Protein AF-A0A310S3N5-F1 (afdb_monomer)

Solvent-accessible surface area (backbone atoms only — not comparable to full-atom values): 8544 Å² total; per-residue (Å²): 114,76,67,60,58,54,49,52,55,50,52,52,53,50,52,51,54,50,50,56,51,48,42,62,56,43,13,56,54,46,36,53,49,52,54,50,50,43,53,47,49,36,51,42,56,49,52,58,71,75,49,80,93,47,80,64,48,57,53,43,51,53,49,50,50,51,54,50,51,53,51,50,51,54,22,48,54,30,35,52,52,25,57,54,40,59,46,48,44,56,60,60,66,75,44,83,53,84,84,48,56,74,72,53,45,52,56,49,50,54,48,37,62,58,40,67,53,72,59,68,37,22,32,64,78,77,42,66,32,31,69,68,48,54,54,49,50,53,52,50,30,52,50,54,43,52,50,54,54,51,51,56,53,56,61,74,77,108

Mean predicted aligned error: 9.53 Å

Structure (mmCIF, N/CA/C/O backbone):
data_AF-A0A310S3N5-F1
#
_entry.id   AF-A0A310S3N5-F1
#
loop_
_atom_site.group_PDB
_atom_site.id
_atom_site.type_symbol
_atom_site.label_atom_id
_atom_site.label_alt_id
_atom_site.label_comp_id
_atom_site.label_asym_id
_atom_site.label_entity_id
_atom_site.label_seq_id
_atom_site.pdbx_PDB_ins_code
_atom_site.Cartn_x
_atom_site.Cartn_y
_atom_site.Cartn_z
_atom_site.occupancy
_atom_site.B_iso_or_equiv
_atom_site.auth_seq_id
_atom_site.auth_comp_id
_atom_site.auth_asym_id
_atom_site.auth_atom_id
_atom_site.pdbx_PDB_model_num
ATOM 1 N N . MET A 1 1 ? 30.200 -9.535 -25.594 1.00 51.66 1 MET A N 1
ATOM 2 C CA . MET A 1 1 ? 29.357 -8.331 -25.401 1.00 51.66 1 MET A CA 1
ATOM 3 C C . MET A 1 1 ? 27.865 -8.582 -25.659 1.00 51.66 1 MET A C 1
ATOM 5 O O . MET A 1 1 ? 27.081 -8.385 -24.742 1.00 51.66 1 MET A O 1
ATOM 9 N N . ASN A 1 2 ? 27.454 -9.127 -26.816 1.00 59.78 2 ASN A N 1
ATOM 10 C CA . ASN A 1 2 ? 26.031 -9.404 -27.125 1.00 59.78 2 ASN A CA 1
ATOM 11 C C . ASN A 1 2 ? 25.315 -10.404 -26.187 1.00 59.78 2 ASN A C 1
ATOM 13 O O . ASN A 1 2 ? 24.087 -10.390 -26.097 1.00 59.78 2 ASN A O 1
ATOM 17 N N . GLY A 1 3 ? 26.053 -11.282 -25.499 1.00 67.44 3 GLY A N 1
ATOM 18 C CA . GLY A 1 3 ? 25.481 -12.250 -24.553 1.00 67.44 3 GLY A CA 1
ATOM 19 C C . GLY A 1 3 ? 24.938 -11.611 -23.271 1.00 67.44 3 GLY A C 1
ATOM 20 O O . GLY A 1 3 ? 23.849 -11.969 -22.828 1.00 67.44 3 GLY A O 1
ATOM 21 N N . GLU A 1 4 ? 25.648 -10.626 -22.718 1.00 69.81 4 GLU A N 1
ATOM 22 C CA . GLU A 1 4 ? 25.277 -9.964 -21.458 1.00 69.81 4 GLU A CA 1
ATOM 23 C C . GLU A 1 4 ? 24.069 -9.035 -21.643 1.00 69.81 4 GLU A C 1
ATOM 25 O O . GLU A 1 4 ? 23.113 -9.099 -20.873 1.00 69.81 4 GLU A O 1
ATOM 30 N N . MET A 1 5 ? 24.016 -8.277 -22.744 1.00 66.62 5 MET A N 1
ATOM 31 C CA . MET A 1 5 ? 22.857 -7.428 -23.071 1.00 66.62 5 MET A CA 1
ATOM 32 C C . MET A 1 5 ? 21.569 -8.249 -23.254 1.00 66.62 5 MET A C 1
ATOM 34 O O . MET A 1 5 ? 20.495 -7.856 -22.793 1.00 66.62 5 MET A O 1
ATOM 38 N N . LYS A 1 6 ? 21.667 -9.440 -23.868 1.00 68.75 6 LYS A N 1
ATOM 39 C CA . LYS A 1 6 ? 20.529 -10.365 -24.001 1.00 68.75 6 LYS A CA 1
ATOM 40 C C . LYS A 1 6 ? 20.044 -10.895 -22.647 1.00 68.75 6 LYS A C 1
ATOM 42 O O . LYS A 1 6 ? 18.835 -11.070 -22.483 1.00 68.75 6 LYS A O 1
ATOM 47 N N . LYS A 1 7 ? 20.942 -11.130 -21.682 1.00 76.62 7 LYS A N 1
ATOM 48 C CA . LYS A 1 7 ? 20.565 -11.524 -20.312 1.00 76.62 7 LYS A CA 1
ATOM 49 C C . LYS A 1 7 ? 19.819 -10.395 -19.604 1.00 76.62 7 LYS A C 1
ATOM 51 O O . LYS A 1 7 ? 18.739 -10.645 -19.076 1.00 76.62 7 LYS A O 1
ATOM 56 N N . ILE A 1 8 ? 20.327 -9.161 -19.671 1.00 73.12 8 ILE A N 1
ATOM 57 C CA . ILE A 1 8 ? 19.700 -7.983 -19.043 1.00 73.12 8 ILE A CA 1
ATOM 58 C C . ILE A 1 8 ? 18.277 -7.781 -19.575 1.00 73.12 8 ILE A C 1
ATOM 60 O O . ILE A 1 8 ? 17.334 -7.696 -18.792 1.00 73.12 8 ILE A O 1
ATOM 64 N N . CYS A 1 9 ? 18.082 -7.819 -20.896 1.00 69.56 9 CYS A N 1
ATOM 65 C CA . CYS A 1 9 ? 16.747 -7.688 -21.488 1.00 69.56 9 CYS A CA 1
ATOM 66 C C . CYS A 1 9 ? 15.784 -8.803 -21.054 1.00 69.56 9 CYS A C 1
ATOM 68 O O . CYS A 1 9 ? 14.599 -8.550 -20.833 1.00 69.56 9 CYS A O 1
ATOM 70 N N . ARG A 1 10 ? 16.279 -10.042 -20.927 1.00 74.00 10 ARG A N 1
ATOM 71 C CA . ARG A 1 10 ? 15.470 -11.170 -20.452 1.00 74.00 10 ARG A CA 1
ATOM 72 C C . ARG A 1 10 ? 15.057 -10.973 -18.996 1.00 74.00 10 ARG A C 1
ATOM 74 O O . ARG A 1 10 ? 13.880 -11.140 -18.691 1.00 74.00 10 ARG A O 1
ATOM 81 N N . HIS A 1 11 ? 15.986 -10.579 -18.127 1.00 79.44 11 HIS A N 1
ATOM 82 C CA . HIS A 1 11 ? 15.685 -10.277 -16.727 1.00 79.44 11 HIS A CA 1
ATOM 83 C C . HIS A 1 11 ? 14.662 -9.155 -16.604 1.00 79.44 11 HIS A C 1
ATOM 85 O O . HIS A 1 11 ? 13.702 -9.287 -15.855 1.00 79.44 11 HIS A O 1
ATOM 91 N N . LEU A 1 12 ? 14.810 -8.095 -17.392 1.00 73.81 12 LEU A N 1
ATOM 92 C CA . LEU A 1 12 ? 13.921 -6.946 -17.327 1.00 73.81 12 LEU A CA 1
ATOM 93 C C . LEU A 1 12 ? 12.500 -7.275 -17.802 1.00 73.81 12 LEU A C 1
ATOM 95 O O . LEU A 1 12 ? 11.521 -6.847 -17.193 1.00 73.81 12 LEU A O 1
ATOM 99 N N . ARG A 1 13 ? 12.382 -8.114 -18.838 1.00 74.44 13 ARG A N 1
ATOM 100 C CA . ARG A 1 13 ? 11.096 -8.657 -19.292 1.00 74.44 13 ARG A CA 1
ATOM 101 C C . ARG A 1 13 ? 10.436 -9.529 -18.223 1.00 74.44 13 ARG A C 1
ATOM 103 O O . ARG A 1 13 ? 9.236 -9.395 -18.009 1.00 74.44 13 ARG A O 1
ATOM 110 N N . ILE A 1 14 ? 11.208 -10.388 -17.551 1.00 79.88 14 ILE A N 1
ATOM 111 C CA . ILE A 1 14 ? 10.705 -11.231 -16.457 1.00 79.88 14 ILE A CA 1
ATOM 112 C C . ILE A 1 14 ? 10.240 -10.359 -15.290 1.00 79.88 14 ILE A C 1
ATOM 114 O O . ILE A 1 14 ? 9.135 -10.561 -14.805 1.00 79.88 14 ILE A O 1
ATOM 118 N N . ILE A 1 15 ? 11.035 -9.372 -14.866 1.00 78.88 15 ILE A N 1
ATOM 119 C CA . ILE A 1 15 ? 10.673 -8.455 -13.775 1.00 78.88 15 ILE A CA 1
ATOM 120 C C . ILE A 1 15 ? 9.358 -7.746 -14.098 1.00 78.88 15 ILE A C 1
ATOM 122 O O . ILE A 1 15 ? 8.460 -7.733 -13.265 1.00 78.88 15 ILE A O 1
ATOM 126 N N . TYR A 1 16 ? 9.207 -7.231 -15.320 1.00 75.25 16 TYR A N 1
ATOM 127 C CA . TYR A 1 16 ? 7.970 -6.578 -15.739 1.00 75.25 16 TYR A CA 1
ATOM 128 C C . TYR A 1 16 ? 6.762 -7.527 -15.701 1.00 75.25 16 TYR A C 1
ATOM 130 O O . TYR A 1 16 ? 5.723 -7.181 -15.144 1.00 75.25 16 TYR A O 1
ATOM 138 N N . GLU A 1 17 ? 6.900 -8.742 -16.238 1.00 79.31 17 GLU A N 1
ATOM 139 C CA . GLU A 1 17 ? 5.824 -9.740 -16.231 1.00 79.31 17 GLU A CA 1
ATOM 140 C C . GLU A 1 17 ? 5.453 -10.179 -14.802 1.00 79.31 17 GLU A C 1
ATOM 142 O O . GLU A 1 17 ? 4.281 -10.399 -14.494 1.00 79.31 17 GLU A O 1
ATOM 147 N N . MET A 1 18 ? 6.440 -10.265 -13.907 1.00 77.81 18 MET A N 1
ATOM 148 C CA . MET A 1 18 ? 6.215 -10.545 -12.489 1.00 77.81 18 MET A CA 1
ATOM 149 C C . MET A 1 18 ? 5.508 -9.386 -11.792 1.00 77.81 18 MET A C 1
ATOM 151 O O . MET A 1 18 ? 4.579 -9.630 -11.028 1.00 77.81 18 MET A O 1
ATOM 155 N N . CYS A 1 19 ? 5.886 -8.139 -12.0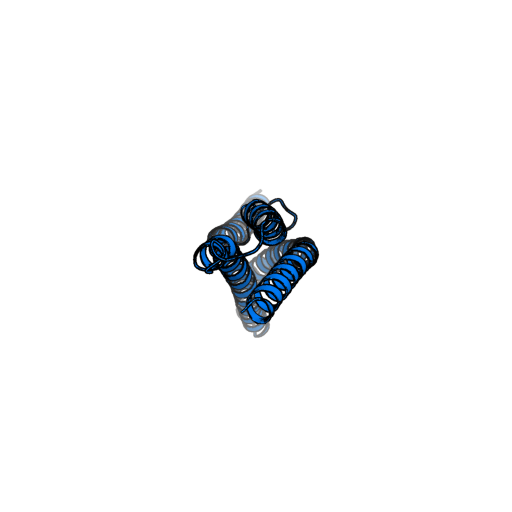77 1.00 76.25 19 CYS A N 1
ATOM 156 C CA . CYS A 1 19 ? 5.202 -6.964 -11.546 1.00 76.25 19 CYS A CA 1
ATOM 157 C C . CYS A 1 19 ? 3.735 -6.911 -12.000 1.00 76.25 19 CYS A C 1
ATOM 159 O O . CYS A 1 19 ? 2.861 -6.684 -11.171 1.00 76.25 19 CYS A O 1
ATOM 161 N N . GLU A 1 20 ? 3.440 -7.192 -13.273 1.00 77.50 20 GLU A N 1
ATOM 162 C CA . GLU A 1 20 ? 2.065 -7.215 -13.799 1.00 77.50 20 GLU A CA 1
ATOM 163 C C . GLU A 1 20 ? 1.207 -8.310 -13.134 1.00 77.50 20 GLU A C 1
ATOM 165 O O . GLU A 1 20 ? 0.059 -8.073 -12.741 1.00 77.50 20 GLU A O 1
ATOM 170 N N . LYS A 1 21 ? 1.773 -9.509 -12.938 1.00 81.38 21 LYS A N 1
ATOM 171 C CA . LYS A 1 21 ? 1.112 -10.596 -12.194 1.00 81.38 21 LYS A CA 1
ATOM 172 C C . LYS A 1 21 ? 0.887 -10.221 -10.731 1.00 81.38 21 LYS A C 1
ATOM 174 O O . LYS A 1 21 ? -0.210 -10.436 -10.213 1.00 81.38 21 LYS A O 1
ATOM 179 N N . LEU A 1 22 ? 1.896 -9.634 -10.088 1.00 80.50 22 LEU A N 1
ATOM 180 C CA . LEU A 1 22 ? 1.820 -9.165 -8.709 1.00 80.50 22 LEU A CA 1
ATOM 181 C C . LEU A 1 22 ? 0.700 -8.135 -8.554 1.00 80.50 22 LEU A C 1
ATOM 183 O O . LEU A 1 22 ? -0.120 -8.272 -7.653 1.00 80.50 22 LEU A O 1
ATOM 187 N N . GLU A 1 23 ? 0.604 -7.167 -9.467 1.00 79.50 23 GLU A N 1
ATOM 188 C CA . GLU A 1 23 ? -0.443 -6.145 -9.467 1.00 79.50 23 GLU A CA 1
ATOM 189 C C . GLU A 1 23 ? -1.844 -6.761 -9.544 1.00 79.50 23 GLU A C 1
ATOM 191 O O . GLU A 1 23 ? -2.742 -6.367 -8.802 1.00 79.50 23 GLU A O 1
ATOM 196 N N . ASN A 1 24 ? -2.043 -7.755 -10.412 1.00 80.94 24 ASN A N 1
ATOM 197 C CA . ASN A 1 24 ? -3.345 -8.401 -10.574 1.00 80.94 24 ASN A CA 1
ATOM 198 C C . ASN A 1 24 ? -3.771 -9.210 -9.344 1.00 80.94 24 ASN A C 1
ATOM 200 O O . ASN A 1 24 ? -4.936 -9.136 -8.953 1.00 80.94 24 ASN A O 1
ATOM 204 N N . VAL A 1 25 ? -2.843 -9.922 -8.703 1.00 81.50 25 VAL A N 1
ATOM 205 C CA . VAL A 1 25 ? -3.127 -10.662 -7.463 1.00 81.50 25 VAL A CA 1
ATOM 206 C C . VAL A 1 25 ? -3.364 -9.697 -6.297 1.00 81.50 25 VAL A C 1
ATOM 208 O O . VAL A 1 25 ? -4.337 -9.836 -5.553 1.00 81.50 25 VAL A O 1
ATOM 211 N N . TYR A 1 26 ? -2.520 -8.671 -6.162 1.00 78.00 26 TYR A N 1
ATOM 212 C CA . TYR A 1 26 ? -2.612 -7.716 -5.060 1.00 78.00 26 TYR A CA 1
ATOM 213 C C . TYR A 1 26 ? -3.852 -6.829 -5.144 1.00 78.00 26 TYR A C 1
ATOM 215 O O . TYR A 1 26 ? -4.387 -6.469 -4.099 1.00 78.00 26 TYR A O 1
ATOM 223 N N . LYS A 1 27 ? -4.365 -6.497 -6.336 1.00 79.38 27 LYS A N 1
ATOM 224 C CA . LYS A 1 27 ? -5.576 -5.664 -6.475 1.00 79.38 27 LYS A CA 1
ATOM 225 C C . LYS A 1 27 ? -6.747 -6.185 -5.649 1.00 79.38 27 LYS A C 1
ATOM 227 O O . LYS A 1 27 ? -7.349 -5.411 -4.904 1.00 79.38 27 LYS A O 1
ATOM 232 N N . PHE A 1 28 ? -7.067 -7.471 -5.790 1.00 79.19 28 PHE A N 1
ATOM 233 C CA . PHE A 1 28 ? -8.197 -8.088 -5.094 1.00 79.19 28 PHE A CA 1
ATOM 234 C C . PHE A 1 28 ? -7.876 -8.336 -3.619 1.00 79.19 28 PHE A C 1
ATOM 236 O O . PHE A 1 28 ? -8.664 -7.967 -2.749 1.00 79.19 28 PHE A O 1
ATOM 243 N N . LEU A 1 29 ? -6.683 -8.873 -3.338 1.00 83.00 29 LEU A N 1
ATOM 244 C CA . LEU A 1 29 ? -6.230 -9.153 -1.976 1.00 83.00 29 LEU A CA 1
ATOM 245 C C . LEU A 1 29 ? -6.254 -7.895 -1.099 1.00 83.00 29 LEU A C 1
ATOM 247 O O . LEU A 1 29 ? -6.767 -7.913 0.016 1.00 83.00 29 LEU A O 1
ATOM 251 N N . THR A 1 30 ? -5.747 -6.778 -1.621 1.00 80.12 30 THR A N 1
ATOM 252 C CA . THR A 1 30 ? -5.631 -5.548 -0.835 1.00 80.12 30 THR A CA 1
ATOM 253 C C . THR A 1 30 ? -6.969 -4.838 -0.661 1.00 80.12 30 THR A C 1
ATOM 255 O O . THR A 1 30 ? -7.198 -4.210 0.368 1.00 80.12 30 THR A O 1
ATOM 258 N N . LEU A 1 31 ? -7.888 -4.969 -1.624 1.00 81.75 31 LEU A N 1
ATOM 259 C CA . LEU A 1 31 ? -9.257 -4.481 -1.461 1.00 81.75 31 LEU A CA 1
ATOM 260 C C . LEU A 1 31 ? -9.979 -5.243 -0.342 1.00 81.75 31 LEU A C 1
ATOM 262 O O . LEU A 1 31 ? -10.569 -4.615 0.537 1.00 81.75 31 LEU A O 1
ATOM 266 N N . ALA A 1 32 ? -9.876 -6.575 -0.330 1.00 84.19 32 ALA A N 1
ATOM 267 C CA . ALA A 1 32 ? -10.438 -7.399 0.738 1.00 84.19 32 ALA A CA 1
ATOM 268 C C . ALA A 1 32 ? -9.822 -7.054 2.105 1.00 84.19 32 ALA A C 1
ATOM 270 O O . ALA A 1 32 ? -10.552 -6.889 3.081 1.00 84.19 32 ALA A O 1
ATOM 271 N N . GLN A 1 33 ? -8.499 -6.858 2.162 1.00 84.56 33 GLN A N 1
ATOM 272 C CA . GLN A 1 33 ? -7.797 -6.451 3.380 1.00 84.56 33 GLN A CA 1
ATOM 273 C C . GLN A 1 33 ? -8.308 -5.105 3.916 1.00 84.56 33 GLN A C 1
ATOM 275 O O . GLN A 1 33 ? -8.584 -4.990 5.107 1.00 84.56 33 GLN A O 1
ATOM 280 N N . ILE A 1 34 ? -8.472 -4.091 3.056 1.00 82.44 34 ILE A N 1
ATOM 281 C CA . ILE A 1 34 ? -8.968 -2.769 3.472 1.00 82.44 34 ILE A CA 1
ATOM 282 C C . ILE A 1 34 ? -10.381 -2.879 4.049 1.00 82.44 34 ILE A C 1
ATOM 284 O O . ILE A 1 34 ? -10.632 -2.366 5.139 1.00 82.44 34 ILE A O 1
ATOM 288 N N . LEU A 1 35 ? -11.285 -3.590 3.371 1.00 84.00 35 LEU A N 1
ATOM 289 C CA . LEU A 1 35 ? -12.654 -3.790 3.855 1.00 84.00 35 LEU A CA 1
ATOM 290 C C . LEU A 1 35 ? -12.684 -4.531 5.198 1.00 84.00 35 LEU A C 1
ATOM 292 O O . LEU A 1 35 ? -13.391 -4.110 6.114 1.00 84.00 35 LEU A O 1
ATOM 296 N N . ALA A 1 36 ? -11.877 -5.585 5.344 1.00 86.62 36 ALA A N 1
ATOM 297 C CA . ALA A 1 36 ? -11.761 -6.326 6.595 1.00 86.62 36 ALA A CA 1
ATOM 298 C C . ALA A 1 36 ? -11.234 -5.436 7.732 1.00 86.62 36 ALA A C 1
ATOM 300 O O . ALA A 1 36 ? -11.818 -5.405 8.813 1.00 86.62 36 ALA A O 1
ATOM 301 N N . THR A 1 37 ? -10.174 -4.658 7.485 1.00 84.50 37 THR A N 1
ATOM 302 C CA . THR A 1 37 ? -9.607 -3.753 8.499 1.00 84.50 37 THR A CA 1
ATOM 303 C C . THR A 1 37 ? -10.579 -2.649 8.911 1.00 84.50 37 THR A C 1
ATOM 305 O O . THR A 1 37 ? -10.669 -2.356 10.098 1.00 84.50 37 THR A O 1
ATOM 308 N N . LEU A 1 38 ? -11.362 -2.091 7.982 1.00 84.38 38 LEU A N 1
ATOM 309 C CA . LEU A 1 38 ? -12.415 -1.116 8.289 1.00 84.38 38 LEU A CA 1
ATOM 310 C C . LEU A 1 38 ? -13.464 -1.712 9.242 1.00 84.38 38 LEU A C 1
ATOM 312 O O . LEU A 1 38 ? -13.823 -1.093 10.245 1.00 84.38 38 LEU A O 1
ATOM 316 N N . PHE A 1 39 ? -13.929 -2.929 8.946 1.00 85.25 39 PHE A N 1
ATOM 317 C CA . PHE A 1 39 ? -14.937 -3.617 9.753 1.00 85.25 39 PHE A CA 1
ATOM 318 C C . PHE A 1 39 ? -14.417 -3.970 11.153 1.00 85.25 39 PHE A C 1
ATOM 320 O O . PHE A 1 39 ? -15.106 -3.748 12.153 1.00 85.25 39 PHE A O 1
ATOM 327 N N . ILE A 1 40 ? -13.178 -4.461 11.231 1.00 86.50 40 ILE A N 1
ATOM 328 C CA . ILE A 1 40 ? -12.508 -4.783 12.493 1.00 86.50 40 ILE A CA 1
ATOM 329 C C . ILE A 1 40 ? -12.313 -3.522 13.337 1.00 86.50 40 ILE A C 1
ATOM 331 O O . ILE A 1 40 ? -12.705 -3.510 14.500 1.00 86.50 40 ILE A O 1
ATOM 335 N N . LEU A 1 41 ? -11.781 -2.438 12.760 1.00 84.12 41 LEU A N 1
ATOM 336 C CA . LEU A 1 41 ? -11.574 -1.178 13.481 1.00 84.12 41 LEU A CA 1
ATOM 337 C C . LEU A 1 41 ? -12.886 -0.632 14.049 1.00 84.12 41 LEU A C 1
ATOM 339 O O . LEU A 1 41 ? -12.928 -0.231 15.211 1.00 84.12 41 LEU A O 1
ATOM 343 N N . CYS A 1 42 ? -13.964 -0.659 13.262 1.00 83.00 42 CYS A N 1
ATOM 344 C CA . CYS A 1 42 ? -15.282 -0.233 13.723 1.00 83.00 42 CYS A CA 1
ATOM 345 C C . CYS A 1 42 ? -15.790 -1.094 14.894 1.00 83.00 42 CYS A C 1
ATOM 347 O O . CYS A 1 42 ? -16.277 -0.556 15.890 1.00 83.00 42 CYS A O 1
ATOM 349 N N . SER A 1 43 ? -15.644 -2.418 14.794 1.00 83.19 43 SER A N 1
ATOM 350 C CA . SER A 1 43 ? -16.103 -3.369 15.816 1.00 83.19 43 SER A CA 1
ATOM 351 C C . SER A 1 43 ? -15.311 -3.240 17.120 1.00 83.19 43 SER A C 1
ATOM 353 O O . SER A 1 43 ? -15.905 -3.127 18.193 1.00 83.19 43 SER A O 1
ATOM 355 N N . CYS A 1 44 ? -13.979 -3.171 17.040 1.00 84.62 44 CYS A N 1
ATOM 356 C CA . CYS A 1 44 ? -13.122 -3.013 18.212 1.00 84.62 44 CYS A CA 1
ATOM 357 C C . CYS A 1 44 ? -13.345 -1.653 18.896 1.00 84.62 44 CYS A C 1
ATOM 359 O O . CYS A 1 44 ? -13.431 -1.596 20.121 1.00 84.62 44 CYS A O 1
ATOM 361 N N . LEU A 1 45 ? -13.502 -0.557 18.135 1.00 82.50 45 LEU A N 1
ATOM 362 C CA . LEU A 1 45 ? -13.817 0.763 18.706 1.00 82.50 45 LEU A CA 1
ATOM 363 C C . LEU A 1 45 ? -15.143 0.748 19.479 1.00 82.50 45 LEU A C 1
ATOM 365 O O . LEU A 1 45 ? -15.241 1.349 20.552 1.00 82.50 45 LEU A O 1
ATOM 369 N N . TYR A 1 46 ? -16.154 0.049 18.958 1.00 80.94 46 TYR A N 1
ATOM 370 C CA . TYR A 1 46 ? -17.431 -0.124 19.642 1.00 80.94 46 TYR A CA 1
ATOM 371 C C . TYR A 1 46 ? -17.270 -0.918 20.947 1.00 80.94 46 TYR A C 1
ATOM 373 O O . TYR A 1 46 ? -17.635 -0.408 22.005 1.00 80.94 46 TYR A O 1
ATOM 381 N N . LEU A 1 47 ? -16.638 -2.099 20.903 1.00 81.69 47 LEU A N 1
ATOM 382 C CA . LEU A 1 47 ? -16.434 -2.959 22.079 1.00 81.69 47 LEU A CA 1
ATOM 383 C C . LEU A 1 47 ? -15.650 -2.265 23.200 1.00 81.69 47 LEU A C 1
ATOM 385 O O . LEU A 1 47 ? -16.027 -2.347 24.371 1.00 81.69 47 LEU A O 1
ATOM 389 N N . VAL A 1 48 ? -14.575 -1.555 22.841 1.00 79.81 48 VAL A N 1
ATOM 390 C CA . VAL A 1 48 ? -13.748 -0.790 23.788 1.00 79.81 48 VAL A CA 1
ATOM 391 C C . VAL A 1 48 ? -14.554 0.326 24.454 1.00 79.81 48 VAL A C 1
ATOM 393 O O . VAL A 1 48 ? -14.268 0.684 25.592 1.00 79.81 48 VAL A O 1
ATOM 396 N N . SER A 1 49 ? -15.575 0.857 23.777 1.00 78.00 49 SER A N 1
ATOM 397 C CA . SER A 1 49 ? -16.405 1.951 24.291 1.00 78.00 49 SER A CA 1
ATOM 398 C C . SER A 1 49 ? -17.537 1.499 25.205 1.00 78.00 49 SER A C 1
ATOM 400 O O . SER A 1 49 ? -17.982 2.285 26.037 1.00 78.00 49 SER A O 1
ATOM 402 N N . THR A 1 50 ? -18.045 0.280 25.023 1.00 75.56 50 THR A N 1
ATOM 403 C CA . THR A 1 50 ? -19.197 -0.240 25.775 1.00 75.56 50 THR A CA 1
ATOM 404 C C . THR A 1 50 ? -18.803 -1.056 26.998 1.00 75.56 50 THR A C 1
ATOM 406 O O . THR A 1 50 ? -19.638 -1.272 27.871 1.00 75.56 50 THR A O 1
ATOM 409 N N . THR A 1 51 ? -17.558 -1.531 27.064 1.00 71.19 51 THR A N 1
ATOM 410 C CA . THR A 1 51 ? -17.129 -2.493 28.084 1.00 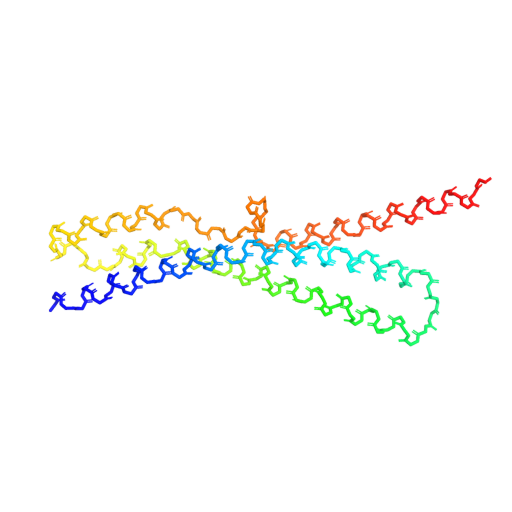71.19 51 THR A CA 1
ATOM 411 C C . THR A 1 51 ? -16.175 -1.825 29.077 1.00 71.19 51 THR A C 1
ATOM 413 O O . THR A 1 51 ? -15.044 -1.523 28.698 1.00 71.19 51 THR A O 1
ATOM 416 N N . PRO A 1 52 ? -16.587 -1.577 30.333 1.00 67.19 52 PRO A N 1
ATOM 417 C CA . PRO A 1 52 ? -15.679 -1.095 31.368 1.00 67.19 52 PRO A CA 1
ATOM 418 C C . PRO A 1 52 ? -14.713 -2.210 31.807 1.00 67.19 52 PRO A C 1
ATOM 420 O O . PRO A 1 52 ? -15.127 -3.353 31.998 1.00 67.19 52 PRO A O 1
ATOM 423 N N . GLU A 1 53 ? -13.430 -1.845 31.889 1.00 66.62 53 GLU A N 1
ATOM 424 C CA . GLU A 1 53 ? -12.243 -2.597 32.333 1.00 66.62 53 GLU A CA 1
ATOM 425 C C . GLU A 1 53 ? -12.428 -4.103 32.566 1.00 66.62 53 GLU A C 1
ATOM 427 O O . GLU A 1 53 ? -12.697 -4.585 33.666 1.00 66.62 53 GLU A O 1
ATOM 432 N N . SER A 1 54 ? -12.210 -4.874 31.502 1.00 66.44 54 SER A N 1
ATOM 433 C CA . SER A 1 54 ? -12.096 -6.331 31.570 1.00 66.44 54 SER A CA 1
ATOM 434 C C . SER A 1 54 ? -10.868 -6.793 30.789 1.00 66.44 54 SER A C 1
ATOM 436 O O . SER A 1 54 ? -10.439 -6.136 29.842 1.00 66.44 54 SER A O 1
ATOM 438 N N . SER A 1 55 ? -10.317 -7.961 31.129 1.00 72.69 55 SER A N 1
ATOM 439 C CA . SER A 1 55 ? -9.201 -8.582 30.390 1.00 72.69 55 SER A CA 1
ATOM 440 C C . SER A 1 55 ? -9.472 -8.722 28.882 1.00 72.69 55 SER A C 1
ATOM 442 O O . SER A 1 55 ? -8.545 -8.703 28.074 1.00 72.69 55 SER A O 1
ATOM 444 N N . LYS A 1 56 ? -10.751 -8.790 28.489 1.00 77.56 56 LYS A N 1
ATOM 445 C CA . LYS A 1 56 ? -11.204 -8.812 27.092 1.00 77.56 56 LYS A CA 1
ATOM 446 C C . LYS A 1 56 ? -10.928 -7.496 26.355 1.00 77.56 56 LYS A C 1
ATOM 448 O O . LYS A 1 56 ? -10.579 -7.530 25.184 1.00 77.56 56 LYS A O 1
ATOM 453 N N . GLN A 1 57 ? -11.009 -6.350 27.031 1.00 81.81 57 GLN A N 1
ATOM 454 C CA . GLN A 1 57 ? -10.731 -5.040 26.431 1.00 81.81 57 GLN A CA 1
ATOM 455 C C . GLN A 1 57 ? -9.258 -4.903 26.023 1.00 81.81 57 GLN A C 1
ATOM 457 O O . GLN A 1 57 ? -8.961 -4.380 24.952 1.00 81.81 57 GLN A O 1
ATOM 462 N N . LEU A 1 58 ? -8.335 -5.426 26.838 1.00 83.69 58 LEU A N 1
ATOM 463 C CA . LEU A 1 58 ? -6.910 -5.444 26.503 1.00 83.69 58 LEU A CA 1
ATOM 464 C C . LEU A 1 58 ? -6.642 -6.289 25.249 1.00 83.69 58 LEU A C 1
ATOM 466 O O . LEU A 1 58 ? -5.901 -5.856 24.370 1.00 83.69 58 LEU A O 1
ATOM 470 N N . ALA A 1 59 ? -7.276 -7.461 25.139 1.00 85.44 59 ALA A N 1
ATOM 471 C CA . ALA A 1 59 ? -7.153 -8.318 23.960 1.00 85.44 59 ALA A CA 1
ATOM 472 C C . ALA A 1 59 ? -7.651 -7.621 22.679 1.00 85.44 59 ALA A C 1
ATOM 474 O O . ALA A 1 59 ? -6.971 -7.670 21.656 1.00 85.44 59 ALA A O 1
ATOM 475 N N . GLU A 1 60 ? -8.780 -6.909 22.749 1.00 84.19 60 GLU A N 1
ATOM 476 C CA . GLU A 1 60 ? -9.325 -6.129 21.627 1.00 84.19 60 GLU A CA 1
ATOM 477 C C . GLU A 1 60 ? -8.403 -4.975 21.203 1.00 84.19 60 GLU A C 1
ATOM 479 O O . GLU A 1 60 ? -8.205 -4.738 20.012 1.00 84.19 60 GLU A O 1
ATOM 484 N N . ILE A 1 61 ? -7.784 -4.274 22.160 1.00 84.25 61 ILE A N 1
ATOM 485 C CA . ILE A 1 61 ? -6.816 -3.205 21.863 1.00 84.25 61 ILE A CA 1
ATOM 486 C C . ILE A 1 61 ? -5.575 -3.780 21.174 1.00 84.25 61 ILE A C 1
ATOM 488 O O . ILE A 1 61 ? -5.119 -3.238 20.167 1.00 84.25 61 ILE A O 1
ATOM 492 N N . VAL A 1 62 ? -5.038 -4.896 21.676 1.00 89.00 62 VAL A N 1
ATOM 493 C CA . VAL A 1 62 ? -3.888 -5.570 21.053 1.00 89.00 62 VAL A CA 1
ATOM 494 C C . VAL A 1 62 ? -4.235 -6.025 19.636 1.00 89.00 62 VAL A C 1
ATOM 496 O O . VAL A 1 62 ? -3.441 -5.822 18.716 1.00 89.00 62 VAL A O 1
ATOM 499 N N . TYR A 1 63 ? -5.434 -6.573 19.432 1.00 87.25 63 TYR A N 1
ATOM 500 C CA . TYR A 1 63 ? -5.912 -6.972 18.112 1.00 87.25 63 TYR A CA 1
ATOM 501 C C . TYR A 1 63 ? -6.040 -5.776 17.156 1.00 87.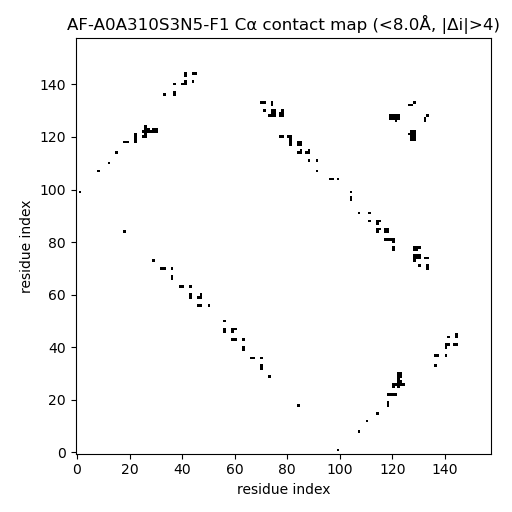25 63 TYR A C 1
ATOM 503 O O . TYR A 1 63 ? -5.565 -5.837 16.020 1.00 87.25 63 TYR A O 1
ATOM 511 N N . MET A 1 64 ? -6.584 -4.651 17.630 1.00 85.06 64 MET A N 1
ATOM 512 C CA . MET A 1 64 ? -6.672 -3.402 16.868 1.00 85.06 64 MET A CA 1
ATOM 513 C C . MET A 1 64 ? -5.290 -2.913 16.412 1.00 85.06 64 MET A C 1
ATOM 515 O O . MET A 1 64 ? -5.106 -2.573 15.240 1.00 85.06 64 MET A O 1
ATOM 519 N N . VAL A 1 65 ? -4.305 -2.907 17.315 1.00 86.94 65 VAL A N 1
ATOM 520 C CA . VAL A 1 65 ? -2.925 -2.503 17.004 1.00 86.94 65 VAL A CA 1
ATOM 521 C C . VAL A 1 65 ? -2.288 -3.462 15.998 1.00 86.94 65 VAL A C 1
ATOM 523 O O . VAL A 1 65 ? -1.670 -3.007 15.035 1.00 86.94 65 VAL A O 1
ATOM 526 N N . ALA A 1 66 ? -2.474 -4.774 16.167 1.00 90.00 66 ALA A N 1
ATOM 527 C CA . ALA A 1 66 ? -1.938 -5.784 15.256 1.00 90.00 66 ALA A CA 1
ATOM 528 C C . ALA A 1 66 ? -2.493 -5.629 13.830 1.00 90.00 66 ALA A C 1
ATOM 530 O O . ALA A 1 66 ? -1.730 -5.615 12.862 1.00 90.00 66 ALA A O 1
ATOM 531 N N . MET A 1 67 ? -3.807 -5.436 13.690 1.00 86.00 67 MET A N 1
ATOM 532 C CA . MET A 1 67 ? -4.446 -5.220 12.388 1.00 86.00 67 MET A CA 1
ATOM 533 C C . MET A 1 67 ? -4.038 -3.885 11.755 1.00 86.00 67 MET A C 1
ATOM 535 O O . MET A 1 67 ? -3.818 -3.815 10.543 1.00 86.00 67 MET A O 1
ATOM 539 N N . GLY A 1 68 ? -3.875 -2.835 12.566 1.00 84.44 68 GLY A N 1
ATOM 540 C CA . GLY A 1 68 ? -3.329 -1.555 12.118 1.00 84.44 68 GLY A CA 1
ATOM 541 C C . GLY A 1 68 ? -1.904 -1.695 11.579 1.00 84.44 68 GLY A C 1
ATOM 542 O O . GLY A 1 68 ? -1.609 -1.215 10.485 1.00 84.44 68 GLY A O 1
ATOM 543 N N . PHE A 1 69 ? -1.040 -2.417 12.295 1.00 87.25 69 PHE A N 1
ATOM 544 C CA . PHE A 1 69 ? 0.326 -2.702 11.858 1.00 87.25 69 PHE A CA 1
ATOM 545 C C . PHE A 1 69 ? 0.353 -3.5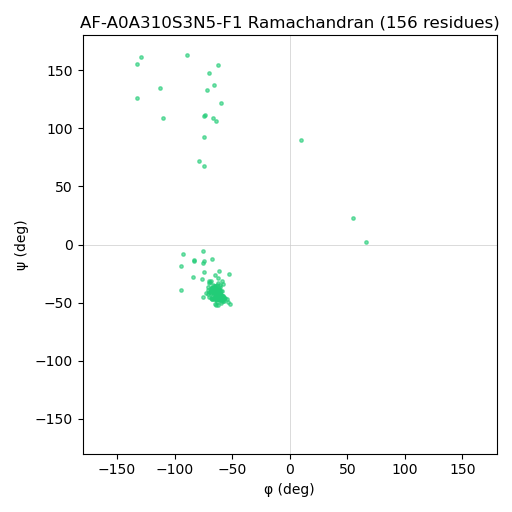03 10.552 1.00 87.25 69 PHE A C 1
ATOM 547 O O . PHE A 1 69 ? 1.094 -3.162 9.630 1.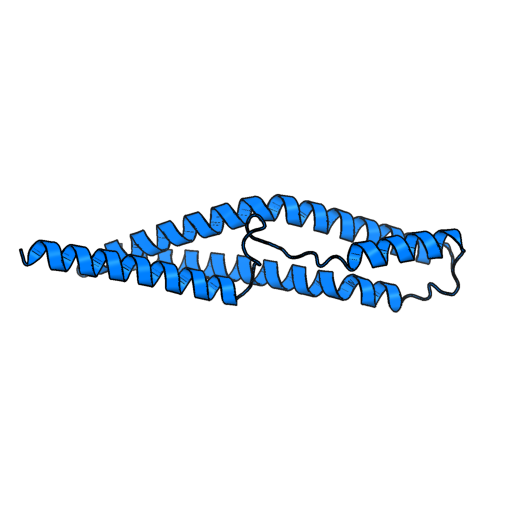00 87.25 69 PHE A O 1
ATOM 554 N N . GLN A 1 70 ? -0.509 -4.515 10.426 1.00 86.75 70 GLN A N 1
ATOM 555 C CA . GLN A 1 70 ? -0.643 -5.282 9.192 1.00 86.75 70 GLN A CA 1
ATOM 556 C C . GLN A 1 70 ? -1.018 -4.377 8.007 1.00 86.75 70 GLN A C 1
ATOM 558 O O . GLN A 1 70 ? -0.411 -4.477 6.941 1.00 86.75 70 GLN A O 1
ATOM 563 N N . LEU A 1 71 ? -1.969 -3.454 8.188 1.00 83.94 71 LEU A N 1
ATOM 564 C CA . LEU A 1 71 ? -2.365 -2.503 7.146 1.00 83.94 71 LEU A CA 1
ATOM 565 C C . LEU A 1 71 ? -1.220 -1.550 6.760 1.00 83.94 71 LEU A C 1
ATOM 567 O O . LEU A 1 71 ? -1.005 -1.322 5.569 1.00 83.94 71 LEU A O 1
ATOM 571 N N . ILE A 1 72 ? -0.450 -1.047 7.736 1.00 83.94 72 ILE A N 1
ATOM 572 C CA . ILE A 1 72 ? 0.745 -0.222 7.477 1.00 83.94 72 ILE A CA 1
ATOM 573 C C . ILE A 1 72 ? 1.737 -0.984 6.604 1.00 83.94 72 ILE A C 1
ATOM 575 O O . ILE A 1 72 ? 2.218 -0.429 5.618 1.00 83.94 72 ILE A O 1
ATOM 579 N N . LEU A 1 73 ? 2.020 -2.249 6.929 1.00 86.19 73 LEU A N 1
ATOM 580 C CA . LEU A 1 73 ? 2.928 -3.074 6.136 1.00 86.19 73 LEU A CA 1
ATOM 581 C C . LEU A 1 73 ? 2.430 -3.223 4.696 1.00 86.19 73 LEU A C 1
ATOM 583 O O . LEU A 1 73 ? 3.201 -2.998 3.765 1.00 86.19 73 LEU A O 1
ATOM 587 N N . TYR A 1 74 ? 1.146 -3.529 4.489 1.00 83.00 74 TYR A N 1
ATOM 588 C CA . TYR A 1 74 ? 0.572 -3.622 3.141 1.00 83.00 74 TYR A CA 1
ATOM 589 C C . TYR A 1 74 ? 0.711 -2.313 2.354 1.00 83.00 74 TYR A C 1
ATOM 591 O O . TYR A 1 74 ? 1.136 -2.335 1.197 1.00 83.00 74 TYR A O 1
ATOM 599 N N . CYS A 1 75 ? 0.396 -1.172 2.972 1.00 81.25 75 CYS A N 1
ATOM 600 C CA . CYS A 1 75 ? 0.548 0.140 2.344 1.00 81.25 75 CYS A CA 1
ATOM 601 C C . CYS A 1 75 ? 2.017 0.478 2.051 1.00 81.25 75 CYS A C 1
ATOM 603 O O . CYS A 1 75 ? 2.313 1.022 0.989 1.00 81.25 75 CYS A O 1
ATOM 605 N N . TRP A 1 76 ? 2.937 0.131 2.954 1.00 83.69 76 TRP A N 1
ATOM 606 C CA . TRP A 1 76 ? 4.373 0.350 2.783 1.00 83.69 76 TRP A CA 1
ATOM 607 C C . TRP A 1 76 ? 4.935 -0.473 1.624 1.00 83.69 76 TRP A C 1
ATOM 609 O O . TRP A 1 76 ? 5.566 0.079 0.724 1.00 83.69 76 TRP A O 1
ATOM 619 N N . PHE A 1 77 ? 4.658 -1.780 1.595 1.00 82.94 77 PHE A N 1
ATOM 620 C CA . PHE A 1 77 ? 5.066 -2.652 0.492 1.00 82.94 77 PHE A CA 1
ATOM 621 C C . PHE A 1 77 ? 4.462 -2.198 -0.839 1.00 82.94 77 PHE A C 1
ATOM 623 O O . PHE A 1 77 ? 5.168 -2.162 -1.847 1.00 82.94 77 PHE A O 1
ATOM 630 N N . GLY A 1 78 ? 3.185 -1.798 -0.839 1.00 80.38 78 GLY A N 1
ATOM 631 C CA . GLY A 1 78 ? 2.516 -1.245 -2.016 1.00 80.38 78 GLY A CA 1
ATOM 632 C C . GLY A 1 78 ? 3.226 -0.009 -2.577 1.00 80.38 78 GLY A C 1
ATOM 633 O O . GLY A 1 78 ? 3.484 0.087 -3.782 1.00 80.38 78 GLY A O 1
ATOM 634 N N . ASN A 1 79 ? 3.603 0.906 -1.686 1.00 82.88 79 ASN A N 1
ATOM 635 C CA . ASN A 1 79 ? 4.321 2.127 -2.023 1.00 82.88 79 ASN A CA 1
ATOM 636 C C . ASN A 1 79 ? 5.746 1.846 -2.531 1.00 82.88 79 ASN A C 1
ATOM 638 O O . ASN A 1 79 ? 6.136 2.362 -3.574 1.00 82.88 79 ASN A O 1
ATOM 642 N N . GLU A 1 80 ? 6.505 0.987 -1.848 1.00 82.38 80 GLU A N 1
ATOM 643 C CA . GLU A 1 80 ? 7.873 0.616 -2.240 1.00 82.38 80 GLU A CA 1
ATOM 644 C C . GLU A 1 80 ? 7.932 -0.053 -3.616 1.00 82.38 80 GLU A C 1
ATOM 646 O O . GLU A 1 80 ? 8.791 0.275 -4.435 1.00 82.38 80 GLU A O 1
ATOM 651 N N . VAL A 1 81 ? 7.012 -0.980 -3.899 1.00 79.94 81 VAL A N 1
ATOM 652 C CA . VAL A 1 81 ? 6.938 -1.626 -5.217 1.00 79.94 81 VAL A CA 1
ATOM 653 C C . VAL A 1 81 ? 6.608 -0.600 -6.299 1.00 79.94 81 VAL A C 1
ATOM 655 O O . VAL A 1 81 ? 7.237 -0.621 -7.353 1.00 79.94 81 VAL A O 1
ATOM 658 N N . THR A 1 82 ? 5.692 0.332 -6.023 1.00 78.25 82 THR A N 1
ATOM 659 C CA . THR A 1 82 ? 5.347 1.418 -6.952 1.00 78.25 82 THR A CA 1
ATOM 660 C C . THR A 1 82 ? 6.558 2.321 -7.226 1.00 78.25 82 THR A C 1
ATOM 662 O O . THR A 1 82 ? 6.879 2.586 -8.382 1.00 78.25 82 THR A O 1
ATOM 665 N N . LEU A 1 83 ? 7.288 2.737 -6.183 1.00 80.56 83 LEU A N 1
ATOM 666 C CA . LEU A 1 83 ? 8.491 3.570 -6.307 1.00 80.56 83 LEU A CA 1
ATOM 667 C C . LEU A 1 83 ? 9.610 2.870 -7.085 1.00 80.56 83 LEU A C 1
ATOM 669 O O . LEU A 1 83 ? 10.279 3.489 -7.912 1.00 80.56 83 LEU A O 1
ATOM 673 N N . LYS A 1 84 ? 9.831 1.576 -6.833 1.00 77.25 84 LYS A N 1
ATOM 674 C CA . LYS A 1 84 ? 10.834 0.791 -7.563 1.00 77.25 84 LYS A CA 1
ATOM 675 C C . LYS A 1 84 ? 10.429 0.575 -9.015 1.00 77.25 84 LYS A C 1
ATOM 677 O O . LYS A 1 84 ? 11.292 0.662 -9.885 1.00 77.25 84 LYS A O 1
ATOM 682 N N . ALA A 1 85 ? 9.143 0.342 -9.281 1.00 75.56 85 ALA A N 1
ATOM 683 C CA . ALA A 1 85 ? 8.620 0.197 -10.635 1.00 75.56 85 ALA A CA 1
ATOM 684 C C . ALA A 1 85 ? 8.814 1.476 -11.463 1.00 75.56 85 ALA A C 1
ATOM 686 O O . ALA A 1 85 ? 9.227 1.393 -12.618 1.00 75.56 85 ALA A O 1
ATOM 687 N N . ASP A 1 86 ? 8.613 2.648 -10.857 1.00 78.25 86 ASP A N 1
ATOM 688 C CA . ASP A 1 86 ? 8.794 3.949 -11.515 1.00 78.25 86 ASP A CA 1
ATOM 689 C C . ASP A 1 86 ? 10.255 4.229 -11.916 1.00 78.25 86 ASP A C 1
ATOM 691 O O . ASP A 1 86 ? 10.530 4.913 -12.899 1.00 78.25 86 ASP A O 1
ATOM 695 N N . ARG A 1 87 ? 11.222 3.627 -11.209 1.00 77.00 87 ARG A N 1
ATOM 696 C CA . ARG A 1 87 ? 12.654 3.744 -11.533 1.00 77.00 87 ARG A CA 1
ATOM 697 C C . ARG A 1 87 ? 13.127 2.775 -12.617 1.00 77.00 87 ARG A C 1
ATOM 699 O O . ARG A 1 87 ? 14.211 2.976 -13.161 1.00 77.00 87 ARG A O 1
ATOM 706 N N . ILE A 1 88 ? 12.344 1.751 -12.975 1.00 76.12 88 ILE A N 1
ATOM 707 C CA . ILE A 1 88 ? 12.733 0.756 -13.993 1.00 76.12 88 ILE A CA 1
ATOM 708 C C . ILE A 1 88 ? 13.148 1.419 -15.320 1.00 76.12 88 ILE A C 1
ATOM 710 O O . ILE A 1 88 ? 14.234 1.098 -15.800 1.00 76.12 88 ILE A O 1
ATOM 714 N N . PRO A 1 89 ? 12.385 2.363 -15.912 1.00 74.81 89 PRO A N 1
ATOM 715 C CA . PRO A 1 89 ? 12.771 3.016 -17.165 1.00 74.81 89 PRO A CA 1
ATOM 716 C C . PRO A 1 89 ? 14.125 3.736 -17.107 1.00 74.81 89 PRO A C 1
ATOM 718 O O . PRO A 1 89 ? 14.843 3.747 -18.106 1.00 74.81 89 PRO A O 1
ATOM 721 N N . PHE A 1 90 ? 14.482 4.303 -15.950 1.00 76.62 90 PHE A N 1
ATOM 722 C CA . PHE A 1 90 ? 15.757 4.989 -15.740 1.00 76.62 90 PHE A CA 1
ATOM 723 C C . PHE A 1 90 ? 16.933 4.006 -15.791 1.00 76.62 90 PHE A C 1
ATOM 725 O O . PHE A 1 90 ? 17.887 4.234 -16.528 1.00 76.62 90 PHE A O 1
ATOM 732 N N . TYR A 1 91 ? 16.821 2.856 -15.121 1.00 73.06 91 TYR A N 1
ATOM 733 C CA . TYR A 1 91 ? 17.857 1.816 -15.173 1.00 73.06 91 TYR A CA 1
ATOM 734 C C . TYR A 1 91 ? 18.060 1.242 -16.582 1.00 73.06 91 TYR A C 1
ATOM 736 O O . TYR A 1 91 ? 19.178 0.896 -16.959 1.00 73.06 91 TYR A O 1
ATOM 744 N N . ILE A 1 92 ? 16.995 1.150 -17.391 1.00 72.12 92 ILE A N 1
ATOM 745 C CA . ILE A 1 92 ? 17.128 0.736 -18.797 1.00 72.12 92 ILE A CA 1
ATOM 746 C C . ILE A 1 92 ? 17.874 1.813 -19.602 1.00 72.12 92 ILE A C 1
ATOM 748 O O . ILE A 1 92 ? 18.658 1.482 -20.488 1.00 72.12 92 ILE A O 1
ATOM 752 N N . TRP A 1 93 ? 17.629 3.096 -19.316 1.00 71.75 93 TRP A N 1
ATOM 753 C CA . TRP A 1 93 ? 18.281 4.209 -20.011 1.00 71.75 93 TRP A CA 1
ATOM 754 C C . TRP A 1 93 ? 19.788 4.257 -19.752 1.00 71.75 93 TRP A C 1
ATOM 756 O O . TRP A 1 93 ? 20.548 4.570 -20.663 1.00 71.75 93 TRP A O 1
ATOM 766 N N . GLU A 1 94 ? 20.204 3.899 -18.540 1.00 73.19 94 GLU A N 1
ATOM 767 C CA . GLU A 1 94 ? 21.604 3.875 -18.103 1.00 73.19 94 GLU A CA 1
ATOM 768 C C . GLU A 1 94 ? 22.413 2.696 -18.682 1.00 73.19 94 GLU A C 1
ATOM 770 O O . GLU A 1 94 ? 23.641 2.693 -18.640 1.00 73.19 94 GLU A O 1
ATOM 775 N N . CYS A 1 95 ? 21.747 1.688 -19.255 1.00 69.62 95 CYS A N 1
ATOM 776 C CA . CYS A 1 95 ? 22.427 0.599 -19.954 1.00 69.62 95 CYS A CA 1
ATOM 777 C C . CYS A 1 95 ? 23.049 1.100 -21.271 1.00 69.62 95 CYS A C 1
ATOM 779 O O . CYS A 1 95 ? 22.458 1.930 -21.952 1.00 69.62 95 CYS A O 1
ATOM 781 N N . ASP A 1 96 ? 24.185 0.547 -21.712 1.00 69.25 96 ASP A N 1
ATOM 782 C CA . ASP A 1 96 ? 24.774 0.880 -23.025 1.00 69.25 96 ASP A CA 1
ATOM 783 C C . ASP A 1 96 ? 23.990 0.239 -24.195 1.00 69.25 96 ASP A C 1
ATOM 785 O O . ASP A 1 96 ? 24.425 -0.699 -24.866 1.00 69.25 96 ASP A O 1
ATOM 789 N N . TRP A 1 97 ? 22.761 0.712 -24.404 1.00 71.75 97 TRP A N 1
ATOM 790 C CA . TRP A 1 97 ? 21.829 0.228 -25.422 1.00 71.75 97 TRP A CA 1
ATOM 791 C C . TRP A 1 97 ? 22.068 0.850 -26.803 1.00 71.75 97 TRP A C 1
ATOM 793 O O . TRP A 1 97 ? 21.544 0.364 -27.812 1.00 71.75 97 TRP A O 1
ATOM 803 N N . ILE A 1 98 ? 22.869 1.918 -26.866 1.00 68.19 98 ILE A N 1
ATOM 804 C CA . ILE A 1 98 ? 23.232 2.623 -28.101 1.00 68.19 98 ILE A CA 1
ATOM 805 C C . ILE A 1 98 ? 24.168 1.756 -28.953 1.00 68.19 98 ILE A C 1
ATOM 807 O O . ILE A 1 98 ? 24.039 1.744 -30.178 1.00 68.19 98 ILE A O 1
ATOM 811 N N . SER A 1 99 ? 25.019 0.954 -28.317 1.00 72.06 99 SER A N 1
ATOM 812 C CA . SER A 1 99 ? 25.923 -0.006 -28.962 1.00 72.06 99 SER A CA 1
ATOM 813 C C . SER A 1 99 ? 25.228 -1.283 -29.470 1.00 72.06 99 SER A C 1
ATOM 815 O O . SER A 1 99 ? 25.863 -2.127 -30.102 1.00 72.06 99 SER A O 1
ATOM 817 N N . ALA A 1 100 ? 23.931 -1.457 -29.192 1.00 71.38 100 ALA A N 1
ATOM 818 C CA . ALA A 1 100 ? 23.194 -2.678 -29.505 1.00 71.38 100 ALA A CA 1
ATOM 819 C C . ALA A 1 100 ? 22.555 -2.684 -30.909 1.00 71.38 100 ALA A C 1
ATOM 821 O O . ALA A 1 100 ? 22.354 -1.648 -31.549 1.00 71.38 100 ALA A O 1
ATOM 822 N N . ASP A 1 101 ? 22.184 -3.883 -31.363 1.00 79.44 101 ASP A N 1
ATOM 823 C CA . ASP A 1 101 ? 21.556 -4.122 -32.665 1.00 79.44 101 ASP A CA 1
ATOM 824 C C . ASP A 1 101 ? 20.181 -3.429 -32.817 1.00 79.44 101 ASP A C 1
ATOM 826 O O . ASP A 1 101 ? 19.460 -3.191 -31.843 1.00 79.44 101 ASP A O 1
ATOM 830 N N . ALA A 1 102 ? 19.776 -3.125 -34.052 1.00 78.69 102 ALA A N 1
ATOM 831 C CA . ALA A 1 102 ? 18.548 -2.384 -34.353 1.00 78.69 102 ALA A CA 1
ATOM 832 C C . ALA A 1 102 ? 17.278 -3.099 -33.849 1.00 78.69 102 ALA A C 1
ATOM 834 O O . ALA A 1 102 ? 16.336 -2.453 -33.374 1.00 78.69 102 ALA A O 1
ATOM 835 N N . GLN A 1 103 ? 17.259 -4.435 -33.894 1.00 76.00 103 GLN A N 1
ATOM 836 C CA . GLN A 1 103 ? 16.160 -5.237 -33.352 1.00 76.00 103 GLN A CA 1
ATOM 837 C C . GLN A 1 103 ? 16.082 -5.131 -31.819 1.00 76.00 103 GLN A C 1
ATOM 839 O O . GLN A 1 103 ? 14.989 -5.045 -31.250 1.00 76.00 103 GLN A O 1
ATOM 844 N N . PHE A 1 104 ? 17.237 -5.069 -31.151 1.00 72.19 104 PHE A N 1
ATOM 845 C CA . PHE A 1 104 ? 17.337 -4.910 -29.701 1.00 72.19 104 PHE A CA 1
ATOM 846 C C . PHE A 1 104 ? 16.866 -3.524 -29.257 1.00 72.19 104 PHE A C 1
ATOM 848 O O . PHE A 1 104 ? 16.026 -3.422 -28.363 1.00 72.19 104 PHE A O 1
ATOM 855 N N . LYS A 1 105 ? 17.310 -2.465 -29.947 1.00 77.00 105 LYS A N 1
ATOM 856 C CA . LYS A 1 105 ? 16.874 -1.082 -29.694 1.00 77.00 105 LYS A CA 1
ATOM 857 C C . LYS A 1 105 ? 15.354 -0.940 -29.756 1.00 77.00 105 LYS A C 1
ATOM 859 O O . LYS A 1 105 ? 14.754 -0.387 -28.837 1.00 77.00 105 LYS A O 1
ATOM 864 N N . LYS A 1 106 ? 14.706 -1.506 -30.784 1.00 79.94 106 LYS A N 1
ATOM 865 C CA . LYS A 1 106 ? 13.235 -1.498 -30.895 1.00 79.94 106 LYS A CA 1
ATOM 866 C C . LYS A 1 106 ? 12.565 -2.200 -29.712 1.00 79.94 106 LYS A C 1
ATOM 868 O O . LYS A 1 106 ? 11.678 -1.620 -29.092 1.00 79.94 106 LYS A O 1
ATOM 873 N N . SER A 1 107 ? 12.996 -3.417 -29.367 1.00 74.19 107 SER A N 1
ATOM 874 C CA . SER A 1 107 ? 12.425 -4.166 -28.234 1.00 74.19 107 SER A CA 1
ATOM 875 C C . SER A 1 107 ? 12.591 -3.425 -26.905 1.00 74.19 107 SER A C 1
ATOM 877 O O . SER A 1 107 ? 11.701 -3.465 -26.051 1.00 74.19 107 SER A O 1
ATOM 879 N N . MET A 1 108 ? 13.718 -2.739 -26.726 1.00 74.06 108 MET A N 1
ATOM 880 C CA . MET A 1 108 ? 14.004 -1.982 -25.517 1.00 74.06 108 MET A CA 1
ATOM 881 C C . MET A 1 108 ? 13.129 -0.730 -25.407 1.00 74.06 108 MET A C 1
ATOM 883 O O . MET A 1 108 ? 12.549 -0.496 -24.351 1.00 74.06 108 MET A O 1
ATOM 887 N N . ILE A 1 109 ? 12.934 0.007 -26.507 1.00 77.94 109 ILE A N 1
ATOM 888 C CA . ILE A 1 109 ? 12.017 1.157 -26.565 1.00 77.94 109 ILE A CA 1
ATOM 889 C C . ILE A 1 109 ? 10.580 0.722 -26.256 1.00 77.94 109 ILE A C 1
ATOM 891 O O . ILE A 1 109 ? 9.919 1.352 -25.434 1.00 77.94 109 ILE A O 1
ATOM 895 N N . PHE A 1 110 ? 10.099 -0.387 -26.832 1.00 76.88 110 PHE A N 1
ATOM 896 C CA . PHE A 1 110 ? 8.776 -0.929 -26.488 1.00 76.88 110 PHE A CA 1
ATOM 897 C C . PHE A 1 110 ? 8.663 -1.272 -24.999 1.00 76.88 110 PHE A C 1
ATOM 899 O 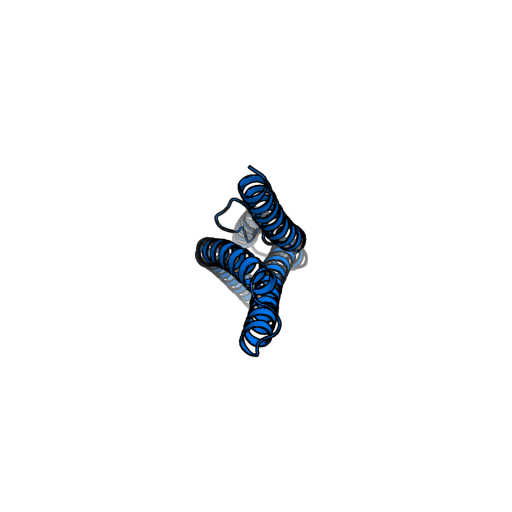O . PHE A 1 110 ? 7.638 -0.996 -24.378 1.00 76.88 110 PHE A O 1
ATOM 906 N N . THR A 1 111 ? 9.719 -1.837 -24.414 1.00 72.12 111 THR A N 1
ATOM 907 C CA . THR A 1 111 ? 9.756 -2.170 -22.984 1.00 72.12 111 THR A CA 1
ATOM 908 C C . THR A 1 111 ? 9.774 -0.907 -22.121 1.00 72.12 111 THR A C 1
ATOM 910 O O . THR A 1 111 ? 9.012 -0.836 -21.166 1.00 72.12 111 THR A O 1
ATOM 913 N N . MET A 1 112 ? 10.542 0.125 -22.485 1.00 72.69 112 MET A N 1
ATOM 914 C CA . MET A 1 112 ? 10.547 1.431 -21.811 1.00 72.69 112 MET A CA 1
ATOM 915 C C . MET A 1 112 ? 9.187 2.128 -21.884 1.00 72.69 112 MET A C 1
ATOM 917 O O . MET A 1 112 ? 8.710 2.639 -20.878 1.00 72.69 112 MET A O 1
ATOM 921 N N . VAL A 1 113 ? 8.540 2.146 -23.052 1.00 75.06 113 VAL A N 1
ATOM 922 C CA . VAL A 1 113 ? 7.212 2.759 -23.227 1.00 75.06 113 VAL A CA 1
ATOM 923 C C . VAL A 1 113 ? 6.158 2.018 -22.401 1.00 75.06 113 VAL A C 1
ATOM 925 O O . VAL A 1 113 ? 5.289 2.648 -21.803 1.00 75.06 113 VAL A O 1
ATOM 928 N N . ARG A 1 114 ? 6.254 0.686 -22.308 1.00 69.69 114 ARG A N 1
ATOM 929 C CA . ARG A 1 114 ? 5.390 -0.126 -21.439 1.00 69.69 114 ARG A CA 1
ATOM 930 C C . ARG A 1 114 ? 5.699 0.051 -19.951 1.00 69.69 114 ARG A C 1
ATOM 932 O O . ARG A 1 114 ? 4.766 0.070 -19.157 1.00 69.69 114 ARG A O 1
ATOM 939 N N . ALA A 1 115 ? 6.969 0.204 -19.581 1.00 65.62 115 ALA A N 1
ATOM 940 C CA . ALA A 1 115 ? 7.417 0.452 -18.210 1.00 65.62 115 ALA A CA 1
ATOM 941 C C . ALA A 1 115 ? 7.133 1.888 -17.739 1.00 65.62 115 ALA A C 1
ATOM 943 O O . ALA A 1 115 ? 6.981 2.118 -16.549 1.00 65.62 115 ALA A O 1
ATOM 944 N N . LYS A 1 116 ? 6.991 2.843 -18.668 1.00 63.31 116 LYS A N 1
ATOM 945 C CA . LYS A 1 116 ? 6.483 4.194 -18.395 1.00 63.31 116 LYS A CA 1
ATOM 946 C C . LYS A 1 116 ? 5.009 4.218 -17.996 1.00 63.31 116 LYS A C 1
ATOM 948 O O . LYS A 1 116 ? 4.548 5.265 -17.554 1.00 63.31 116 LYS A O 1
ATOM 953 N N . ARG A 1 117 ? 4.249 3.124 -18.165 1.00 61.81 117 ARG A N 1
ATOM 954 C CA . ARG A 1 117 ? 2.955 3.018 -17.487 1.00 61.81 117 ARG A CA 1
ATOM 955 C C . ARG A 1 117 ? 3.244 2.738 -16.016 1.00 61.81 117 ARG A C 1
ATOM 957 O O . ARG A 1 117 ? 3.723 1.645 -15.719 1.00 61.81 117 ARG A O 1
ATOM 964 N N . PRO A 1 118 ? 2.976 3.699 -15.122 1.00 56.12 118 PRO A N 1
ATOM 965 C CA . PRO A 1 118 ? 3.264 3.526 -13.714 1.00 56.12 118 PRO A CA 1
ATOM 966 C C . PRO A 1 118 ? 2.484 2.323 -13.197 1.00 56.12 118 PRO A C 1
ATOM 968 O O . PRO A 1 118 ? 1.258 2.241 -13.320 1.00 56.12 118 PRO A O 1
ATOM 971 N N . LEU A 1 119 ? 3.227 1.363 -12.662 1.00 62.47 119 LEU A N 1
ATOM 972 C CA . LEU A 1 119 ? 2.697 0.144 -12.076 1.00 62.47 119 LEU A CA 1
ATOM 973 C C . LEU A 1 119 ? 2.198 0.503 -10.672 1.00 62.47 119 LEU A C 1
ATOM 975 O O . LEU A 1 119 ? 2.843 0.232 -9.663 1.00 62.47 119 LEU A O 1
ATOM 979 N N . TYR A 1 120 ? 1.085 1.238 -10.623 1.00 63.34 120 TYR A N 1
ATOM 980 C CA . TYR A 1 120 ? 0.464 1.639 -9.370 1.00 63.34 120 TYR A CA 1
ATOM 981 C C . TYR A 1 120 ? -0.222 0.428 -8.756 1.00 63.34 120 TYR A C 1
ATOM 983 O O . TYR A 1 120 ? -1.264 -0.028 -9.240 1.00 63.34 120 TYR A O 1
ATOM 991 N N . LEU A 1 121 ? 0.319 -0.059 -7.639 1.00 66.94 121 LEU A N 1
ATOM 992 C CA . LEU A 1 121 ? -0.434 -0.980 -6.803 1.00 66.94 121 LEU A CA 1
ATOM 993 C C . LEU A 1 121 ? -1.648 -0.230 -6.254 1.00 66.94 121 LEU A C 1
ATOM 995 O O . LEU A 1 121 ? -1.555 0.658 -5.408 1.00 66.94 121 LEU A O 1
ATOM 999 N N . THR A 1 122 ? -2.806 -0.565 -6.803 1.00 67.00 122 THR A N 1
ATOM 1000 C CA . THR A 1 122 ? -4.092 0.023 -6.448 1.00 67.00 122 THR A CA 1
ATOM 1001 C C . THR A 1 122 ? -4.944 -1.040 -5.773 1.00 67.00 122 THR A C 1
ATOM 1003 O O . THR A 1 122 ? -5.057 -2.164 -6.260 1.00 67.00 122 THR A O 1
ATOM 1006 N N . ALA A 1 123 ? -5.584 -0.690 -4.662 1.00 66.50 123 ALA A N 1
ATOM 1007 C CA . ALA A 1 123 ? -6.643 -1.500 -4.086 1.00 66.50 123 ALA A CA 1
ATOM 1008 C C . ALA A 1 123 ? -7.838 -1.493 -5.050 1.00 66.50 123 ALA A C 1
ATOM 1010 O O . ALA A 1 123 ? -8.476 -0.459 -5.268 1.00 66.50 123 ALA A O 1
ATOM 1011 N N . GLY A 1 124 ? -8.080 -2.634 -5.699 1.00 59.56 124 GLY A N 1
ATOM 1012 C CA . GLY A 1 124 ? -9.169 -2.830 -6.658 1.00 59.56 124 GLY A CA 1
ATOM 1013 C C . GLY A 1 124 ? -9.242 -1.840 -7.826 1.00 59.56 124 GLY A C 1
ATOM 1014 O O . GLY A 1 124 ? -10.322 -1.682 -8.375 1.00 59.56 124 GLY A O 1
ATOM 1015 N N . LYS A 1 125 ? -8.142 -1.169 -8.210 1.00 63.72 125 LYS A N 1
ATOM 1016 C CA . LYS A 1 125 ? -8.105 -0.033 -9.168 1.00 63.72 125 LYS A CA 1
ATOM 1017 C C . LYS A 1 125 ? -8.790 1.265 -8.718 1.00 63.72 125 LYS A C 1
ATOM 1019 O O . LYS A 1 125 ? -8.789 2.225 -9.481 1.00 63.72 125 LYS A O 1
ATOM 1024 N N . PHE A 1 126 ? -9.330 1.328 -7.504 1.00 61.81 126 PHE A N 1
ATOM 1025 C CA . PHE A 1 126 ? -10.027 2.520 -7.012 1.00 61.81 126 PHE A CA 1
ATOM 1026 C C . PHE A 1 126 ? -9.113 3.441 -6.211 1.00 61.81 126 PHE A C 1
ATOM 1028 O O . PHE A 1 126 ? -9.211 4.658 -6.336 1.00 61.81 126 PHE A O 1
ATOM 1035 N N . VAL A 1 127 ? -8.219 2.871 -5.395 1.00 66.06 127 VAL A N 1
ATOM 1036 C CA . VAL A 1 127 ? -7.409 3.655 -4.457 1.00 66.06 127 VAL A CA 1
ATOM 1037 C C . VAL A 1 127 ? -5.940 3.243 -4.535 1.00 66.06 127 VAL A C 1
ATOM 1039 O O . VAL A 1 127 ? -5.645 2.057 -4.381 1.00 66.06 127 VAL A O 1
ATOM 1042 N N . PRO A 1 128 ? -4.995 4.172 -4.759 1.00 70.00 128 PRO A N 1
ATOM 1043 C CA . PRO A 1 128 ? -3.575 3.846 -4.717 1.00 70.00 128 PRO A CA 1
ATOM 1044 C C . PRO A 1 128 ? -3.157 3.453 -3.295 1.00 70.00 128 PRO A C 1
ATOM 1046 O O . PRO A 1 128 ? -3.558 4.084 -2.312 1.00 70.00 128 PRO A O 1
ATOM 1049 N N . LEU A 1 129 ? -2.347 2.402 -3.173 1.00 70.31 129 LEU A N 1
ATOM 1050 C CA . LEU A 1 129 ? -1.783 1.967 -1.897 1.00 70.31 129 LEU A CA 1
ATOM 1051 C C . LEU A 1 129 ? -0.678 2.923 -1.468 1.00 70.31 129 LEU A C 1
ATOM 1053 O O . LEU A 1 129 ? 0.481 2.776 -1.837 1.00 70.31 129 LEU A O 1
ATOM 1057 N N . THR A 1 130 ? -1.069 3.922 -0.687 1.00 73.81 130 THR A N 1
ATOM 1058 C CA . THR A 1 130 ? -0.170 4.937 -0.142 1.00 73.81 130 THR A CA 1
ATOM 1059 C C . THR A 1 130 ? -0.380 5.068 1.359 1.00 73.81 130 THR A C 1
ATOM 1061 O O . THR A 1 130 ? -1.427 4.693 1.897 1.00 73.81 130 THR A O 1
ATOM 1064 N N . LEU A 1 131 ? 0.599 5.660 2.043 1.00 72.81 131 LEU A N 1
ATOM 1065 C CA . LEU A 1 131 ? 0.461 6.033 3.450 1.00 72.81 131 LEU A CA 1
ATOM 1066 C C . LEU A 1 131 ? -0.719 7.003 3.668 1.00 72.81 131 LEU A C 1
ATOM 1068 O O . LEU A 1 131 ? -1.401 6.946 4.689 1.00 72.81 131 LEU A O 1
ATOM 1072 N N . SER A 1 132 ? -1.021 7.851 2.682 1.00 77.75 132 SER A N 1
ATOM 1073 C CA . SER A 1 132 ? -2.187 8.740 2.709 1.00 77.75 132 SER A CA 1
ATOM 1074 C C . SER A 1 132 ? -3.506 7.964 2.756 1.00 77.75 132 SER A C 1
ATOM 1076 O O . SER A 1 132 ? -4.404 8.327 3.515 1.00 77.75 132 SER A O 1
ATOM 1078 N N . THR A 1 133 ? -3.609 6.862 2.008 1.00 77.38 133 THR A N 1
ATOM 1079 C CA . THR A 1 133 ? -4.781 5.973 2.027 1.00 77.38 133 THR A CA 1
ATOM 1080 C C . THR A 1 133 ? -4.967 5.311 3.389 1.00 77.38 133 THR A C 1
ATOM 1082 O O . THR A 1 133 ? -6.089 5.238 3.884 1.00 77.38 133 THR A O 1
ATOM 1085 N N . PHE A 1 134 ? -3.880 4.891 4.040 1.00 77.06 134 PHE A N 1
ATOM 1086 C CA . PHE A 1 134 ? -3.930 4.366 5.407 1.00 77.06 134 PHE A CA 1
ATOM 1087 C C . PHE A 1 134 ? -4.543 5.378 6.388 1.00 77.06 134 PHE A C 1
ATOM 1089 O O . PHE A 1 134 ? -5.484 5.059 7.117 1.00 77.06 134 PHE A O 1
ATOM 1096 N N . ILE A 1 135 ? -4.069 6.627 6.352 1.00 81.19 135 ILE A N 1
ATOM 1097 C CA . ILE A 1 135 ? -4.603 7.708 7.194 1.00 81.19 135 ILE A CA 1
ATOM 1098 C C . ILE A 1 135 ? -6.087 7.952 6.887 1.00 81.19 135 ILE A C 1
ATOM 1100 O O . ILE A 1 135 ? -6.879 8.168 7.806 1.00 81.19 135 ILE A O 1
ATOM 1104 N N . ALA A 1 136 ? -6.480 7.903 5.611 1.00 83.94 136 ALA A N 1
ATOM 1105 C CA . ALA A 1 136 ? -7.874 8.057 5.206 1.00 83.94 136 ALA A CA 1
ATOM 1106 C C . ALA A 1 136 ? -8.769 6.942 5.774 1.00 83.94 136 ALA A C 1
ATOM 1108 O O . ALA A 1 136 ? -9.849 7.241 6.280 1.00 83.94 136 ALA A O 1
ATOM 1109 N N . ILE A 1 137 ? -8.310 5.685 5.768 1.00 82.25 137 ILE A N 1
ATOM 1110 C CA . ILE A 1 137 ? -9.050 4.542 6.329 1.00 82.25 137 ILE A CA 1
ATOM 1111 C C . ILE A 1 137 ? -9.240 4.699 7.840 1.00 82.25 137 ILE A C 1
ATOM 1113 O O . ILE A 1 137 ? -10.352 4.513 8.337 1.00 82.25 137 ILE A O 1
ATOM 1117 N N . ILE A 1 138 ? -8.198 5.095 8.577 1.00 81.81 138 ILE A N 1
ATOM 1118 C CA . ILE A 1 138 ? -8.312 5.342 10.024 1.00 81.81 138 ILE A CA 1
ATOM 1119 C C . ILE A 1 138 ? -9.320 6.458 10.306 1.00 81.81 138 ILE A C 1
ATOM 1121 O O . ILE A 1 138 ? -10.203 6.295 11.148 1.00 81.81 138 ILE A O 1
ATOM 1125 N N . LYS A 1 139 ? -9.229 7.578 9.577 1.00 84.06 139 LYS A N 1
ATOM 1126 C CA . LYS A 1 139 ? -10.163 8.704 9.724 1.00 84.06 139 LYS A CA 1
ATOM 1127 C C . LYS A 1 139 ? -11.602 8.293 9.419 1.00 84.06 139 LYS A C 1
ATOM 1129 O O . LYS A 1 139 ? -12.501 8.654 10.174 1.00 84.06 139 LYS A O 1
ATOM 1134 N N . ALA A 1 140 ? -11.815 7.526 8.350 1.00 84.75 140 ALA A N 1
ATOM 1135 C CA . ALA A 1 140 ? -13.130 7.014 7.981 1.00 84.75 140 ALA A CA 1
ATOM 1136 C C . ALA A 1 140 ? -13.693 6.077 9.060 1.00 84.75 140 ALA A C 1
ATOM 1138 O O . ALA A 1 140 ? -14.842 6.236 9.461 1.00 84.75 140 ALA A O 1
ATOM 1139 N N . SER A 1 141 ? -12.868 5.168 9.592 1.00 83.06 141 SER A N 1
ATOM 1140 C CA . SER A 1 141 ? -13.247 4.247 10.674 1.00 83.06 141 SER A CA 1
ATOM 1141 C C . SER A 1 141 ? -13.673 5.006 11.933 1.00 83.06 141 SER A C 1
ATOM 1143 O O . SER A 1 141 ? -14.733 4.746 12.498 1.00 83.06 141 SER A O 1
ATOM 1145 N N . TYR A 1 142 ? -12.869 5.990 12.349 1.00 82.88 142 TYR A N 1
ATOM 1146 C CA . TYR A 1 142 ? -13.164 6.816 13.517 1.00 82.88 142 TYR A CA 1
ATOM 1147 C C . TYR A 1 142 ? -14.415 7.678 13.314 1.00 82.88 142 TYR A C 1
ATOM 1149 O O . TYR A 1 142 ? -15.241 7.790 14.216 1.00 82.88 142 TYR A O 1
ATOM 1157 N N . SER A 1 143 ? -14.585 8.263 12.125 1.00 85.62 143 SER A N 1
ATOM 1158 C CA . SER A 1 143 ? -15.773 9.048 11.783 1.00 85.62 143 SER A CA 1
ATOM 1159 C C . SER A 1 143 ? -17.041 8.192 11.806 1.00 85.62 143 SER A C 1
ATOM 1161 O O . SER A 1 143 ? -18.022 8.599 12.426 1.00 85.62 143 SER A O 1
ATOM 1163 N N . ALA A 1 144 ? -17.007 6.991 11.220 1.00 84.38 144 ALA A N 1
ATOM 1164 C CA . ALA A 1 144 ? -18.121 6.046 11.262 1.00 84.38 144 ALA A CA 1
ATOM 1165 C C . ALA A 1 144 ? -18.486 5.672 12.707 1.00 84.38 144 ALA A C 1
ATOM 1167 O O . ALA A 1 144 ? -19.650 5.759 13.095 1.00 84.38 144 ALA A O 1
ATOM 1168 N N . TYR A 1 145 ? -17.487 5.351 13.533 1.00 82.88 145 TYR A N 1
ATOM 1169 C CA . TYR A 1 145 ? -17.684 5.111 14.962 1.00 82.88 145 TYR A CA 1
ATOM 1170 C C . TYR A 1 145 ? -18.309 6.320 15.680 1.00 82.88 145 TYR A C 1
ATOM 1172 O O . TYR A 1 145 ? -19.272 6.162 16.432 1.00 82.88 145 TYR A O 1
ATOM 1180 N N . ALA A 1 146 ? -17.797 7.531 15.445 1.00 84.75 146 ALA A N 1
ATOM 1181 C CA . ALA A 1 146 ? -18.294 8.745 16.088 1.00 84.75 146 ALA A CA 1
ATOM 1182 C C . ALA A 1 146 ? -19.763 9.018 15.730 1.00 84.75 146 ALA A C 1
ATOM 1184 O O . ALA A 1 146 ? -20.544 9.398 16.602 1.00 84.75 146 ALA A O 1
ATOM 1185 N N . VAL A 1 147 ? -20.153 8.777 14.473 1.00 86.62 147 VAL A N 1
ATOM 1186 C CA . VAL A 1 147 ?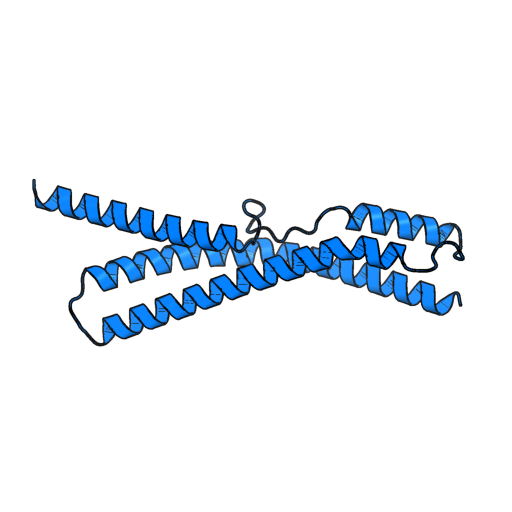 -21.552 8.861 14.029 1.00 86.62 147 VAL A CA 1
ATOM 1187 C C . VAL A 1 147 ? -22.410 7.840 14.772 1.00 86.62 147 VAL A C 1
ATOM 1189 O O . VAL A 1 147 ? -23.393 8.234 15.394 1.00 86.62 147 VAL A O 1
ATOM 1192 N N . ILE A 1 148 ? -22.013 6.562 14.786 1.00 82.94 148 ILE A N 1
ATOM 1193 C CA . ILE A 1 148 ? -22.757 5.491 15.474 1.00 82.94 148 ILE A CA 1
ATOM 1194 C C . ILE A 1 148 ? -22.961 5.836 16.955 1.00 82.94 148 ILE A C 1
ATOM 1196 O O . ILE A 1 148 ? -24.076 5.744 17.465 1.00 82.94 148 ILE A O 1
ATOM 1200 N N . LYS A 1 149 ? -21.908 6.304 17.631 1.00 80.19 149 LYS A N 1
ATOM 1201 C CA . LYS A 1 149 ? -21.954 6.694 19.045 1.00 80.19 149 LYS A CA 1
ATOM 1202 C C . LYS A 1 149 ? -22.841 7.912 19.306 1.00 80.19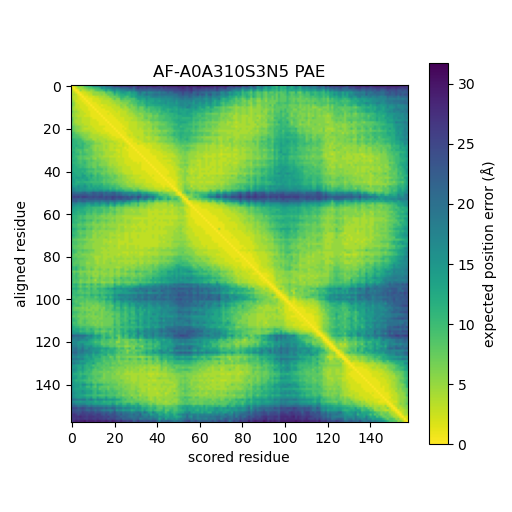 149 LYS A C 1
ATOM 1204 O O . LYS A 1 149 ? -23.540 7.963 20.317 1.00 80.19 149 LYS A O 1
ATOM 1209 N N . ASN A 1 150 ? -22.807 8.911 18.427 1.00 83.25 150 ASN A N 1
ATOM 1210 C CA . ASN A 1 150 ? -23.653 10.095 18.564 1.00 83.25 150 ASN A CA 1
ATOM 1211 C C . ASN A 1 150 ? -25.131 9.754 18.333 1.00 83.25 150 ASN A C 1
ATOM 1213 O O . ASN A 1 150 ? -25.980 10.225 19.087 1.00 83.25 150 ASN A O 1
ATOM 1217 N N . THR A 1 151 ? -25.438 8.896 17.356 1.00 82.31 151 THR A N 1
ATOM 1218 C CA . THR A 1 151 ? -26.803 8.418 17.097 1.00 82.31 151 THR A CA 1
ATOM 1219 C C . THR A 1 151 ? -27.331 7.539 18.232 1.00 82.31 151 THR A C 1
ATOM 1221 O O . THR A 1 151 ? -28.473 7.705 18.649 1.00 82.31 151 THR A O 1
ATOM 1224 N N . SER A 1 152 ? -26.520 6.642 18.802 1.00 75.31 152 SER A N 1
ATOM 1225 C CA . SER A 1 152 ? -26.955 5.841 19.956 1.00 75.31 152 SER A CA 1
ATOM 1226 C C . SER A 1 152 ? -27.250 6.713 21.180 1.00 75.31 152 SER A C 1
ATOM 1228 O O . SER A 1 152 ? -28.182 6.439 21.932 1.00 75.31 152 SER A O 1
ATOM 1230 N N . ARG A 1 153 ? -26.490 7.802 21.361 1.00 70.25 153 ARG A N 1
ATOM 1231 C CA . ARG A 1 153 ? -26.706 8.764 22.448 1.00 70.25 153 ARG A CA 1
ATOM 1232 C C . ARG A 1 153 ? -27.972 9.597 22.245 1.00 70.25 153 ARG A C 1
ATOM 1234 O O . ARG A 1 153 ? -28.678 9.842 23.214 1.00 70.25 153 ARG A O 1
ATOM 1241 N N . SER A 1 154 ? -28.275 10.014 21.013 1.00 73.38 154 SER A N 1
ATOM 1242 C CA . SER A 1 154 ? -29.492 10.783 20.719 1.00 73.38 154 SER A CA 1
ATOM 1243 C C . SER A 1 154 ? -30.770 9.949 20.840 1.00 73.38 154 SER A C 1
ATOM 1245 O O . SER A 1 154 ? -31.794 10.487 21.249 1.00 73.38 154 SER A O 1
ATOM 1247 N N . ILE A 1 155 ? -30.708 8.643 20.554 1.00 70.56 155 ILE A N 1
ATOM 1248 C CA . ILE A 1 155 ? -31.834 7.714 20.746 1.00 70.56 155 ILE A CA 1
ATOM 1249 C C . ILE A 1 155 ? -32.131 7.476 22.237 1.00 70.56 155 ILE A C 1
ATOM 1251 O O . ILE A 1 155 ? -33.290 7.311 22.583 1.00 70.56 155 ILE A O 1
ATOM 1255 N N . GLN A 1 156 ? -31.134 7.505 23.131 1.00 60.59 156 GLN A N 1
ATOM 1256 C CA . GLN A 1 156 ? -31.369 7.362 24.581 1.00 60.59 156 GLN A CA 1
ATOM 1257 C C . GLN A 1 156 ? -31.951 8.609 25.269 1.00 60.59 156 GLN A C 1
ATOM 1259 O O . GLN A 1 156 ? -32.405 8.507 26.405 1.00 60.59 156 GLN A O 1
ATOM 1264 N N . ILE A 1 157 ? -31.896 9.784 24.633 1.00 58.06 157 ILE A N 1
ATOM 1265 C CA . ILE A 1 157 ? -32.381 11.055 25.211 1.00 58.06 157 ILE A CA 1
ATOM 1266 C C . ILE A 1 157 ? -33.852 11.330 24.825 1.00 58.06 157 ILE A C 1
ATOM 1268 O O . ILE A 1 157 ? -34.461 12.261 25.348 1.00 58.06 157 ILE A O 1
ATOM 1272 N N . ARG A 1 158 ? -34.432 10.528 23.926 1.00 49.22 158 ARG A N 1
ATOM 1273 C CA . ARG A 1 158 ? -35.822 10.641 23.470 1.00 49.22 158 ARG A CA 1
ATOM 1274 C C . ARG A 1 158 ? -36.681 9.529 24.058 1.00 49.22 158 ARG A C 1
ATOM 1276 O O . ARG A 1 158 ? -37.860 9.827 24.339 1.00 49.22 158 ARG A O 1
#

Organism: Chrysomela lapponica (NCBI:txid153811)

Radius of gyration: 23.34 Å; Cα contacts (8 Å, |Δi|>4): 106; chains: 1; bounding box: 65×23×67 Å

InterPro domains:
  IPR004117 Olfactory receptor, insect [PF02949] (4-142)
  IPR004117 Olfactory receptor, insect [PTHR21137] (4-151)

Sequence (158 aa):
MNGEMKKICRHLRIIYEMCEKLENVYKFLTLAQILATLFILCSCLYLVSTTPESSKQLAEIVYMVAMGFQLILYCWFGNEVTLKADRIPFYIWECDWISADAQFKKSMIFTMVRAKRPLYLTAGKFVPLTLSTFIAIIKASYSAYAVIKNTSRSIQIR

Secondary structure (DSSP, 8-state):
-HHHHHHHHHHHHHHHHHHHHHHHHHHHHHHHHHHHHHHHHHHHHHHHHH--S-HHHHHHHHHHHHHHHHHHHHHHHHHHHHHHHHHHHHHHHTS--TTS-HHHHHHHHHHHHHHTS----EETTTEE--HHHHHHHHHHHHHHHHHHHHHHHHHHT-

Nearest PDB structures (foldseek):
  8v02-assembly1_D  TM=8.071E-01  e=1.341E-06  Aedes aegypti
  8v3c-assembly1_D  TM=7.180E-01  e=6.601E-06  Anopheles gambiae
  6c70-assembly1_A  TM=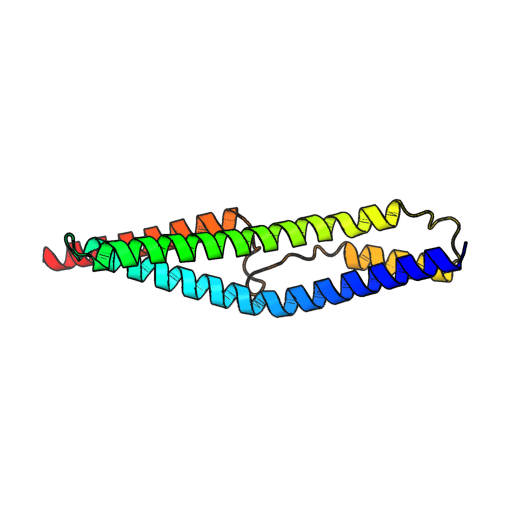6.994E-01  e=4.516E-05  Apocrypta bakeri
  8z9z-assembly1_C  TM=7.446E-01  e=2.769E-04  Acyrthosiphon pisum
  8v00-assembly1_C  TM=7.102E-01  e=3.850E-04  Apocrypta bakeri

pLDDT: mean 76.74, std 7.83, range [49.22, 90.0]

Foldseek 3Di:
DVVVLVVVLVVLVVVVVVLVVVLVVLQAVLLVLLVVLLVLLLVLLVCLVPDPDDPVNVVSVVVNVVSLVVLVVSLVVQVVSLVVLCCSLVVLVPDPCVPDDPVSVVSSVVSSVVSNPRSFSANNVPGGSHPVVSVVSNVVSVVVNVVVVVVVVVVVVD